Protein AF-A0A842UV93-F1 (afdb_monomer_lite)

pLDDT: mean 71.43, std 13.42, range [35.12, 93.12]

Radius of gyration: 29.47 Å; chains: 1; bounding box: 63×29×105 Å

Secondary structure (DSSP, 8-state):
----------SSHHHHHHHHHHHHHHHHHHHHHHHHHHHHHHHHHHHHHHHHHHH-HHHHHHHHHSBPGGG--BHHHHHHHHHTT----SHHHHHHHHHHHHTTT--EEEEEEEE-TT--EEEEEE---BS-SS-SEEEEEEEEPSS-SSEEEEEEEEEEEB-----

Structure (mmCIF, N/CA/C/O backbone):
data_AF-A0A842UV93-F1
#
_entry.id   AF-A0A842UV93-F1
#
loop_
_atom_site.group_PDB
_atom_site.id
_atom_site.type_symbol
_atom_site.label_atom_id
_atom_site.label_alt_id
_atom_site.label_comp_id
_atom_site.label_asym_id
_atom_site.label_entity_id
_atom_site.label_seq_id
_atom_site.pdbx_PDB_ins_code
_atom_site.Cartn_x
_atom_site.Cartn_y
_atom_site.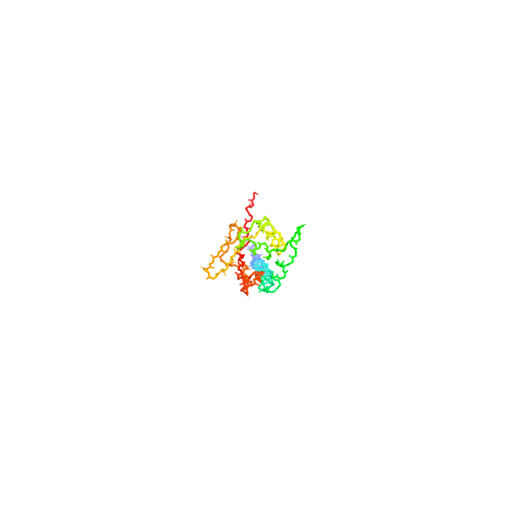Cartn_z
_atom_site.occupancy
_atom_site.B_iso_or_equiv
_atom_site.auth_seq_id
_atom_site.auth_comp_id
_atom_site.auth_asym_id
_atom_site.auth_atom_id
_atom_site.pdbx_PDB_model_num
ATOM 1 N N . MET A 1 1 ? 41.148 -0.112 -82.075 1.00 44.28 1 MET A N 1
ATOM 2 C CA . MET A 1 1 ? 41.207 -1.389 -81.332 1.00 44.28 1 MET A CA 1
ATOM 3 C C . MET A 1 1 ? 42.176 -1.230 -80.164 1.00 44.28 1 MET A C 1
ATOM 5 O O . MET A 1 1 ? 43.278 -1.757 -80.176 1.00 44.28 1 MET A O 1
ATOM 9 N N . SER A 1 2 ? 41.808 -0.408 -79.184 1.00 46.22 2 SER A N 1
ATOM 10 C CA . SER A 1 2 ? 42.610 -0.175 -77.985 1.00 46.22 2 SER A CA 1
ATOM 11 C C . SER A 1 2 ? 41.692 0.296 -76.859 1.00 46.22 2 SER A C 1
ATOM 13 O O . SER A 1 2 ? 40.757 1.053 -77.102 1.00 46.22 2 SER A O 1
ATOM 15 N N . LYS A 1 3 ? 42.001 -0.166 -75.642 1.00 43.94 3 LYS A N 1
ATOM 16 C CA . LYS A 1 3 ? 41.417 0.227 -74.347 1.00 43.94 3 LYS A CA 1
ATOM 17 C C . LYS A 1 3 ? 40.028 -0.337 -74.006 1.00 43.94 3 LYS A C 1
ATOM 19 O O . LYS A 1 3 ? 39.078 0.397 -73.790 1.00 43.94 3 LYS A O 1
ATOM 24 N N . LEU A 1 4 ? 39.970 -1.657 -73.821 1.00 49.41 4 LEU A N 1
ATOM 25 C CA . LEU A 1 4 ? 38.996 -2.324 -72.938 1.00 49.41 4 LEU A CA 1
ATOM 26 C C . LEU A 1 4 ? 39.737 -3.096 -71.833 1.00 49.41 4 LEU A C 1
ATOM 28 O O . LEU A 1 4 ? 39.530 -4.283 -71.621 1.00 49.41 4 LEU A O 1
ATOM 32 N N . LEU A 1 5 ? 40.673 -2.428 -71.161 1.00 53.19 5 LEU A N 1
ATOM 33 C CA . LEU A 1 5 ? 41.400 -2.977 -70.013 1.00 53.19 5 LEU A CA 1
ATOM 34 C C . LEU A 1 5 ? 41.606 -1.867 -68.988 1.00 53.19 5 LEU A C 1
ATOM 36 O O . LEU A 1 5 ? 42.726 -1.420 -68.774 1.00 53.19 5 LEU A O 1
ATOM 40 N N . GLN A 1 6 ? 40.517 -1.370 -68.408 1.00 53.34 6 GLN A N 1
ATOM 41 C CA . GLN A 1 6 ? 40.564 -0.606 -67.162 1.00 53.34 6 GLN A CA 1
ATOM 42 C C . GLN A 1 6 ? 39.143 -0.401 -66.639 1.00 53.34 6 GLN A C 1
ATOM 44 O O . GLN A 1 6 ? 38.603 0.686 -66.748 1.00 53.34 6 GLN A O 1
ATOM 49 N N . ASP A 1 7 ? 38.531 -1.457 -66.099 1.00 50.12 7 ASP A N 1
ATOM 50 C CA . ASP A 1 7 ? 37.718 -1.282 -64.892 1.00 50.12 7 ASP A CA 1
ATOM 51 C C . ASP A 1 7 ? 37.414 -2.628 -64.226 1.00 50.12 7 ASP A C 1
ATOM 53 O O . ASP A 1 7 ? 36.541 -3.383 -64.648 1.00 50.12 7 ASP A O 1
ATOM 57 N N . LYS A 1 8 ? 38.208 -2.987 -63.215 1.00 52.00 8 LYS A N 1
ATOM 58 C CA . LYS A 1 8 ? 37.864 -4.035 -62.241 1.00 52.00 8 LYS A CA 1
ATOM 59 C C . LYS A 1 8 ? 38.807 -3.933 -61.044 1.00 52.00 8 LYS A C 1
ATOM 61 O O . LYS A 1 8 ? 39.638 -4.797 -60.790 1.00 52.00 8 LYS A O 1
ATOM 66 N N . LYS A 1 9 ? 38.717 -2.815 -60.323 1.00 50.34 9 LYS A N 1
ATOM 67 C CA . LYS A 1 9 ? 39.376 -2.618 -59.019 1.00 50.34 9 LYS A CA 1
ATOM 68 C C . LYS A 1 9 ? 38.375 -2.229 -57.919 1.00 50.34 9 LYS A C 1
ATOM 70 O O . LYS A 1 9 ? 38.724 -1.498 -57.008 1.00 50.34 9 LYS A O 1
ATOM 75 N N . GLY A 1 10 ? 37.151 -2.756 -57.984 1.00 57.78 10 GLY A N 1
ATOM 76 C CA . GLY A 1 10 ? 36.101 -2.561 -56.967 1.00 57.78 10 GLY A CA 1
ATOM 77 C C . GLY A 1 10 ? 35.463 -3.876 -56.507 1.00 57.78 10 GLY A C 1
ATOM 78 O O . GLY A 1 10 ? 34.250 -3.975 -56.428 1.00 57.78 10 GLY A O 1
ATOM 79 N N . GLY A 1 11 ? 36.250 -4.949 -56.345 1.00 58.41 11 GLY A N 1
ATOM 80 C CA . GLY A 1 11 ? 35.693 -6.305 -56.184 1.00 58.41 11 GLY A CA 1
ATOM 81 C C . GLY A 1 11 ? 35.686 -6.887 -54.768 1.00 58.41 11 GLY A C 1
ATOM 82 O O . GLY A 1 11 ? 34.915 -7.796 -54.500 1.00 58.41 11 GLY A O 1
ATOM 83 N N . ILE A 1 12 ? 36.561 -6.420 -53.872 1.00 60.03 12 ILE A N 1
ATOM 84 C CA . ILE A 1 12 ? 36.777 -7.072 -52.561 1.00 60.03 12 ILE A CA 1
ATOM 85 C C . ILE A 1 12 ? 36.714 -6.057 -51.412 1.00 60.03 12 ILE A C 1
ATOM 87 O O . ILE A 1 12 ? 36.146 -6.356 -50.368 1.00 60.03 12 ILE A O 1
ATOM 91 N N . GLY A 1 13 ? 37.236 -4.840 -51.609 1.00 60.59 13 GLY A N 1
ATOM 92 C CA . GLY A 1 13 ? 37.192 -3.777 -50.598 1.00 60.59 13 GLY A CA 1
ATOM 93 C C . GLY A 1 13 ? 35.775 -3.286 -50.295 1.00 60.59 13 GLY A C 1
ATOM 94 O O . GLY A 1 13 ? 35.424 -3.142 -49.128 1.00 60.59 13 GLY A O 1
ATOM 95 N N . ASP A 1 14 ? 34.945 -3.113 -51.325 1.00 67.38 14 ASP A N 1
ATOM 96 C CA . ASP A 1 14 ? 33.552 -2.679 -51.154 1.00 67.38 14 ASP A CA 1
ATOM 97 C C . ASP A 1 14 ? 32.688 -3.780 -50.520 1.00 67.38 14 ASP A C 1
ATOM 99 O O . ASP A 1 14 ? 31.873 -3.499 -49.648 1.00 67.38 14 ASP A O 1
ATOM 103 N N . PHE A 1 15 ? 32.956 -5.048 -50.849 1.00 65.06 15 PHE A N 1
ATOM 104 C CA . PHE A 1 15 ? 32.277 -6.198 -50.245 1.00 65.06 15 PHE A CA 1
ATOM 105 C C . PHE A 1 15 ? 32.638 -6.382 -48.760 1.00 65.06 15 PHE A C 1
ATOM 107 O O . PHE A 1 15 ? 31.770 -6.649 -47.932 1.00 65.06 15 PHE A O 1
ATOM 114 N N . LEU A 1 16 ? 33.914 -6.197 -48.395 1.00 72.12 16 LEU A N 1
ATOM 115 C CA . LEU A 1 16 ? 34.355 -6.212 -46.994 1.00 72.12 16 LEU A CA 1
ATOM 116 C C . LEU A 1 16 ? 33.767 -5.042 -46.202 1.00 72.12 16 LEU A C 1
ATOM 118 O O . LEU A 1 16 ? 33.431 -5.210 -45.033 1.00 72.12 16 LEU A O 1
ATOM 122 N N . LYS A 1 17 ? 33.626 -3.872 -46.829 1.00 76.00 17 LYS A N 1
ATOM 123 C CA . LYS A 1 17 ? 33.037 -2.686 -46.205 1.00 76.00 17 LYS A CA 1
ATOM 124 C C . LYS A 1 17 ? 31.539 -2.864 -45.947 1.00 76.00 17 LYS A C 1
ATOM 126 O O . LYS A 1 17 ? 31.087 -2.517 -44.858 1.00 76.00 17 LYS A O 1
ATOM 131 N N . ASP A 1 18 ? 30.806 -3.469 -46.881 1.00 77.94 18 ASP A N 1
ATOM 132 C CA . ASP A 1 18 ? 29.396 -3.838 -46.686 1.00 77.94 18 ASP A CA 1
ATOM 133 C C . ASP A 1 18 ? 29.232 -4.886 -45.581 1.00 77.94 18 ASP A C 1
ATOM 135 O O . ASP A 1 18 ? 28.404 -4.719 -44.685 1.00 77.94 18 ASP A O 1
ATOM 139 N N . LEU A 1 19 ? 30.078 -5.924 -45.567 1.00 83.75 19 LEU A N 1
ATOM 140 C CA . LEU A 1 19 ? 30.054 -6.943 -44.515 1.00 83.75 19 LEU A CA 1
ATOM 141 C C . LEU A 1 19 ? 30.327 -6.329 -43.134 1.00 83.75 19 LEU A C 1
ATOM 143 O O . LEU A 1 19 ? 29.629 -6.633 -42.168 1.00 83.75 19 LEU A O 1
ATOM 147 N N . PHE A 1 20 ? 31.311 -5.431 -43.042 1.00 86.19 20 PHE A N 1
ATOM 148 C CA . PHE A 1 20 ? 31.642 -4.732 -41.801 1.00 86.19 20 PHE A CA 1
ATOM 149 C C . PHE A 1 20 ? 30.512 -3.797 -41.360 1.00 86.19 20 PHE A C 1
ATOM 151 O O . PHE A 1 20 ? 30.217 -3.709 -40.169 1.00 86.19 20 PHE A O 1
ATOM 158 N N . SER A 1 21 ? 29.838 -3.139 -42.309 1.00 85.06 21 SER A N 1
ATOM 159 C CA . SER A 1 21 ? 28.699 -2.270 -42.014 1.00 85.06 21 SER A CA 1
ATOM 160 C C . SER A 1 21 ? 27.503 -3.052 -41.470 1.00 85.06 21 SER A C 1
ATOM 162 O O . SER A 1 21 ? 26.870 -2.595 -40.521 1.00 85.06 21 SER A O 1
ATOM 164 N N . VAL A 1 22 ? 27.208 -4.231 -42.024 1.00 88.25 22 VAL A N 1
ATOM 165 C CA . VAL A 1 22 ? 26.151 -5.120 -41.511 1.00 88.25 22 VAL A CA 1
ATOM 166 C C . VAL A 1 22 ? 26.506 -5.635 -40.114 1.00 88.25 22 VAL A C 1
ATOM 168 O O . VAL A 1 22 ? 25.661 -5.633 -39.221 1.00 88.25 22 VAL A O 1
ATOM 171 N N . LEU A 1 23 ? 27.763 -6.020 -39.893 1.00 90.94 23 LEU A N 1
ATOM 172 C CA . LEU A 1 23 ? 28.234 -6.541 -38.606 1.00 90.94 23 LEU A CA 1
ATOM 173 C C . LEU A 1 23 ? 28.187 -5.468 -37.504 1.00 90.94 23 LEU A C 1
ATOM 175 O O . LEU A 1 23 ? 27.763 -5.749 -36.383 1.00 90.94 23 LEU A O 1
ATOM 179 N N . LEU A 1 24 ? 28.530 -4.220 -37.842 1.00 90.94 24 LEU A N 1
ATOM 180 C CA . LEU A 1 24 ? 28.375 -3.066 -36.955 1.00 90.94 24 LEU A CA 1
ATOM 181 C C . LEU A 1 24 ? 26.901 -2.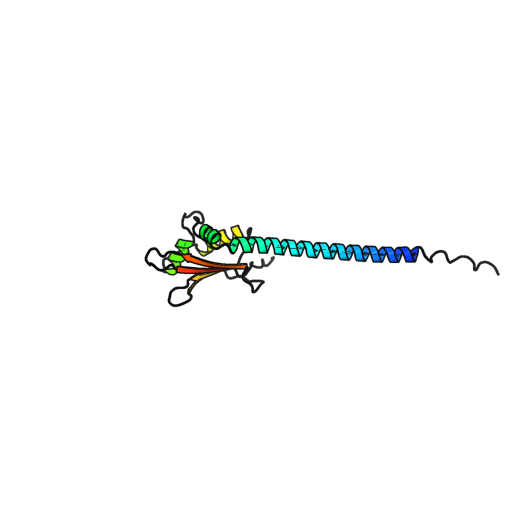830 -36.588 1.00 90.94 24 LEU A C 1
ATOM 183 O O . LEU A 1 24 ? 26.587 -2.566 -35.431 1.00 90.94 24 LEU A O 1
ATOM 187 N N . LEU A 1 25 ? 25.990 -2.955 -37.556 1.00 90.81 25 LEU A N 1
ATOM 188 C CA . LEU A 1 25 ? 24.556 -2.743 -37.348 1.00 90.81 25 LEU A CA 1
ATOM 189 C C . LEU A 1 25 ? 23.958 -3.821 -36.431 1.00 90.81 25 LEU A C 1
ATOM 191 O O . LEU A 1 25 ? 23.198 -3.498 -35.518 1.00 90.81 25 LEU A O 1
ATOM 195 N N . ILE A 1 26 ? 24.375 -5.080 -36.600 1.00 92.81 26 ILE A N 1
ATOM 196 C CA . ILE A 1 26 ? 24.017 -6.181 -35.694 1.00 92.81 26 ILE A CA 1
ATOM 197 C C . ILE A 1 26 ? 24.539 -5.904 -34.279 1.00 92.81 26 ILE A C 1
ATOM 199 O O . ILE A 1 26 ? 23.785 -6.048 -33.321 1.00 92.81 26 ILE A O 1
ATOM 203 N N . LEU A 1 27 ? 25.792 -5.458 -34.128 1.00 92.62 27 LEU A N 1
ATOM 204 C CA . LEU A 1 27 ? 26.353 -5.099 -32.819 1.00 92.62 27 LEU A CA 1
ATOM 205 C C . LEU A 1 27 ? 25.570 -3.973 -32.139 1.00 92.62 27 LEU A C 1
ATOM 207 O O . LEU A 1 27 ? 25.279 -4.066 -30.950 1.00 92.62 27 LEU A O 1
ATOM 211 N N . ILE A 1 28 ? 25.193 -2.940 -32.893 1.00 93.12 28 ILE A N 1
ATOM 212 C CA . ILE A 1 28 ? 24.371 -1.836 -32.388 1.00 93.12 28 ILE A CA 1
ATOM 213 C C . ILE A 1 28 ? 22.995 -2.355 -31.952 1.00 93.12 28 ILE A C 1
ATOM 215 O O . ILE A 1 28 ? 22.541 -2.003 -30.867 1.00 93.12 28 ILE A O 1
ATOM 219 N N . MET A 1 29 ? 22.350 -3.223 -32.740 1.00 91.69 29 MET A N 1
ATOM 220 C CA . MET A 1 29 ? 21.073 -3.840 -32.361 1.00 91.69 29 MET A CA 1
ATOM 221 C C . MET A 1 29 ? 21.184 -4.683 -31.090 1.00 91.69 29 MET A C 1
ATOM 223 O O . MET A 1 29 ? 20.339 -4.553 -30.209 1.00 91.69 29 MET A O 1
ATOM 227 N N . VAL A 1 30 ? 22.214 -5.523 -30.974 1.00 91.88 30 VAL A N 1
ATOM 228 C CA . VAL A 1 30 ? 22.439 -6.352 -29.780 1.00 91.88 30 VAL A CA 1
ATOM 229 C C . VAL A 1 30 ? 22.707 -5.471 -28.563 1.00 91.88 30 VAL A C 1
ATOM 231 O O . VAL A 1 30 ? 22.132 -5.707 -27.508 1.00 91.88 30 VAL A O 1
ATOM 234 N N . MET A 1 31 ? 23.516 -4.419 -28.708 1.00 91.62 31 MET A N 1
ATOM 235 C CA . MET A 1 31 ? 23.769 -3.457 -27.636 1.00 91.62 31 MET A CA 1
ATOM 236 C C . MET A 1 31 ? 22.477 -2.763 -27.187 1.00 91.62 31 MET A C 1
ATOM 238 O O . MET A 1 31 ? 22.210 -2.703 -25.991 1.00 91.62 31 MET A O 1
ATOM 242 N N . TRP A 1 32 ? 21.648 -2.289 -28.123 1.00 90.19 32 TRP A N 1
ATOM 243 C CA . TRP A 1 32 ? 20.346 -1.695 -27.806 1.00 90.19 32 TRP A CA 1
ATOM 244 C C . TRP A 1 32 ? 19.413 -2.682 -27.112 1.00 90.19 32 TRP A C 1
ATOM 246 O O . TRP A 1 32 ? 18.786 -2.328 -26.118 1.00 90.19 32 TRP A O 1
ATOM 256 N N . PHE A 1 33 ? 19.350 -3.921 -27.599 1.00 87.19 33 PHE A N 1
ATOM 257 C CA . PHE A 1 33 ? 18.527 -4.959 -26.992 1.00 87.19 33 PHE A CA 1
ATOM 258 C C . PHE A 1 33 ? 18.986 -5.272 -25.563 1.00 87.19 33 PHE A C 1
ATOM 260 O O . PHE A 1 33 ? 18.157 -5.339 -24.661 1.00 87.19 33 PHE A O 1
ATOM 267 N N . SER A 1 34 ? 20.298 -5.362 -25.328 1.00 82.62 34 SER A N 1
ATOM 268 C CA . SER A 1 34 ? 20.870 -5.541 -23.990 1.00 82.62 34 SER A CA 1
ATOM 269 C C . SER A 1 34 ? 20.580 -4.360 -23.064 1.00 82.62 34 SER A C 1
ATOM 271 O O . SER A 1 34 ? 20.252 -4.581 -21.905 1.00 82.62 34 SER A O 1
ATOM 273 N N . ILE A 1 35 ? 20.654 -3.115 -23.550 1.00 79.31 35 ILE A N 1
ATOM 274 C CA . ILE A 1 35 ? 20.309 -1.925 -22.751 1.00 79.31 35 ILE A CA 1
ATOM 275 C C . ILE A 1 35 ? 18.830 -1.960 -22.358 1.00 79.31 35 ILE A C 1
ATOM 277 O O . ILE A 1 35 ? 18.511 -1.786 -21.186 1.00 79.31 35 ILE A O 1
ATOM 281 N N . VAL A 1 36 ? 17.927 -2.225 -23.306 1.00 75.75 36 VAL A N 1
ATOM 282 C CA . VAL A 1 36 ? 16.483 -2.327 -23.027 1.00 75.75 36 VAL A CA 1
ATOM 283 C C . VAL A 1 36 ? 16.196 -3.454 -22.034 1.00 75.75 36 VAL A C 1
ATOM 285 O O . VAL A 1 36 ? 15.393 -3.278 -21.121 1.00 75.75 36 VAL A O 1
ATOM 288 N N . TYR A 1 37 ? 16.872 -4.593 -22.182 1.00 74.62 37 TYR A N 1
ATOM 289 C CA . TYR A 1 37 ? 16.728 -5.728 -21.278 1.00 74.62 37 TYR A CA 1
ATOM 290 C C . TYR A 1 37 ? 17.220 -5.401 -19.857 1.00 74.62 37 TYR A C 1
ATOM 292 O O . TYR A 1 37 ? 16.491 -5.630 -18.897 1.00 74.62 37 TYR A O 1
ATOM 300 N N . LEU A 1 38 ? 18.398 -4.780 -19.721 1.00 70.19 38 LEU A N 1
ATOM 301 C CA . LEU A 1 38 ? 18.955 -4.363 -18.428 1.00 70.19 38 LEU A CA 1
ATOM 302 C C . LEU A 1 38 ? 18.094 -3.305 -17.727 1.00 70.19 38 LEU A C 1
ATOM 304 O O . LEU A 1 38 ? 17.876 -3.395 -16.523 1.00 70.19 38 LEU A O 1
ATOM 308 N N . VAL A 1 39 ? 17.577 -2.322 -18.472 1.00 65.88 39 VAL A N 1
ATOM 309 C CA . VAL A 1 39 ? 16.661 -1.307 -17.924 1.00 65.88 39 VAL A CA 1
ATOM 310 C C . VAL A 1 39 ? 15.376 -1.966 -17.424 1.00 65.88 39 VAL A C 1
ATOM 312 O O . VAL A 1 39 ? 14.892 -1.634 -16.343 1.00 65.88 39 VAL A O 1
ATOM 315 N N . ARG A 1 40 ? 14.841 -2.940 -18.169 1.00 56.53 40 ARG A N 1
ATOM 316 C CA . ARG A 1 40 ? 13.653 -3.689 -17.750 1.00 56.53 40 ARG A CA 1
ATOM 317 C C . ARG A 1 40 ? 13.909 -4.493 -16.474 1.00 56.53 40 ARG A C 1
ATOM 319 O O . ARG A 1 40 ? 13.088 -4.424 -15.568 1.00 56.53 40 ARG A O 1
ATOM 326 N N . GLU A 1 41 ? 15.031 -5.207 -16.377 1.00 59.03 41 GLU A N 1
ATOM 327 C CA . GLU A 1 41 ? 15.386 -5.953 -15.159 1.00 59.03 41 GLU A CA 1
ATOM 328 C C . GLU A 1 41 ? 15.612 -5.036 -13.950 1.00 59.03 41 GLU A C 1
ATOM 330 O O . GLU A 1 41 ? 15.174 -5.375 -12.856 1.00 59.03 41 GLU A O 1
ATOM 335 N N . GLN A 1 42 ? 16.218 -3.854 -14.121 1.00 53.69 42 GLN A N 1
ATOM 336 C CA . GLN A 1 42 ? 16.368 -2.892 -13.020 1.00 53.69 42 GLN A CA 1
ATOM 337 C C . GLN A 1 42 ? 15.024 -2.414 -12.465 1.00 53.69 42 GLN A C 1
ATOM 339 O O . GLN A 1 42 ? 14.862 -2.350 -11.248 1.00 53.69 42 GLN A O 1
ATOM 344 N N . HIS A 1 43 ? 14.059 -2.106 -13.336 1.00 53.91 43 HIS A N 1
ATOM 345 C CA . HIS A 1 43 ? 12.720 -1.721 -12.892 1.00 53.91 43 HIS A CA 1
ATOM 346 C C . HIS A 1 43 ? 12.002 -2.866 -12.173 1.00 53.91 43 HIS A C 1
ATOM 348 O O . HIS A 1 43 ? 11.366 -2.626 -11.151 1.00 53.91 43 HIS A O 1
ATOM 354 N N . VAL A 1 44 ? 12.143 -4.103 -12.659 1.00 57.47 44 VAL A N 1
ATOM 355 C CA . VAL A 1 44 ? 11.567 -5.284 -11.999 1.00 57.47 44 VAL A CA 1
ATOM 356 C C . VAL A 1 44 ? 12.198 -5.504 -10.621 1.00 57.47 44 VAL A C 1
ATOM 358 O O . VAL A 1 44 ? 11.469 -5.673 -9.651 1.00 57.47 44 VAL A O 1
ATOM 361 N N . MET A 1 45 ? 13.526 -5.408 -10.493 1.00 54.53 45 MET A N 1
ATOM 362 C CA . MET A 1 45 ? 14.208 -5.588 -9.205 1.00 54.53 45 MET A CA 1
ATOM 363 C C . MET A 1 45 ? 13.871 -4.492 -8.184 1.00 54.53 45 MET A C 1
ATOM 365 O O . MET A 1 45 ? 13.697 -4.795 -7.006 1.00 54.53 45 MET A O 1
ATOM 369 N N . GLU A 1 46 ? 13.733 -3.227 -8.604 1.00 56.03 46 GLU A N 1
ATOM 370 C CA . GLU A 1 46 ? 13.332 -2.145 -7.688 1.00 56.03 46 GLU A CA 1
ATOM 371 C C . GLU A 1 46 ? 11.881 -2.315 -7.196 1.00 56.03 46 GLU A C 1
ATOM 373 O O . GLU A 1 46 ? 11.540 -1.871 -6.097 1.00 56.03 46 GLU A O 1
ATOM 378 N N . ILE A 1 47 ? 11.023 -2.964 -7.991 1.00 55.75 47 ILE A N 1
ATOM 379 C CA . ILE A 1 47 ? 9.652 -3.308 -7.601 1.00 55.75 47 ILE A CA 1
ATOM 380 C C . ILE A 1 47 ? 9.653 -4.528 -6.671 1.00 55.75 47 ILE A C 1
ATOM 382 O O . ILE A 1 47 ? 9.031 -4.458 -5.615 1.00 55.75 47 ILE A O 1
ATOM 386 N N . GLU A 1 48 ? 10.402 -5.591 -6.984 1.00 58.28 48 GLU A N 1
ATOM 387 C CA . GLU A 1 48 ? 10.504 -6.795 -6.141 1.00 58.28 48 GLU A CA 1
ATOM 388 C C . GLU A 1 48 ? 11.093 -6.498 -4.752 1.00 58.28 48 GLU A C 1
ATOM 390 O O . GLU A 1 48 ? 10.609 -7.025 -3.749 1.00 58.28 48 GLU A O 1
ATOM 395 N N . GLU A 1 49 ? 12.105 -5.628 -4.652 1.00 57.47 49 GLU A N 1
ATOM 396 C CA . GLU A 1 49 ? 12.689 -5.237 -3.361 1.00 57.47 49 GLU A CA 1
ATOM 397 C C . GLU A 1 49 ? 11.680 -4.455 -2.500 1.00 57.47 49 GLU A C 1
ATOM 399 O O . GLU A 1 49 ? 11.543 -4.708 -1.299 1.00 57.47 49 GLU A O 1
ATOM 404 N N . LYS A 1 50 ? 10.909 -3.549 -3.117 1.00 57.38 50 LYS A N 1
ATOM 405 C CA . LYS A 1 50 ? 9.845 -2.797 -2.431 1.00 57.38 50 LYS A CA 1
ATOM 406 C C . LYS A 1 50 ? 8.667 -3.691 -2.056 1.00 57.38 50 LYS A C 1
ATOM 408 O O . LYS A 1 50 ? 8.122 -3.544 -0.964 1.00 57.38 50 LYS A O 1
ATOM 413 N N . GLU A 1 51 ? 8.306 -4.644 -2.909 1.00 55.62 51 GLU A N 1
ATOM 414 C CA . GLU A 1 51 ? 7.292 -5.655 -2.614 1.00 55.62 51 GLU A CA 1
ATOM 415 C C . GLU A 1 51 ? 7.732 -6.532 -1.433 1.00 55.62 51 GLU A C 1
ATOM 417 O O . GLU A 1 51 ? 6.934 -6.811 -0.540 1.00 55.62 51 GLU A O 1
ATOM 422 N N . MET A 1 52 ? 9.012 -6.914 -1.364 1.00 57.53 52 MET A N 1
ATOM 423 C CA . MET A 1 52 ? 9.552 -7.711 -0.261 1.00 57.53 52 MET A CA 1
ATOM 424 C C . MET A 1 52 ? 9.543 -6.940 1.070 1.00 57.53 52 MET A C 1
ATOM 426 O O . MET A 1 52 ? 9.175 -7.516 2.094 1.00 57.53 52 MET A O 1
ATOM 430 N N . MET A 1 53 ? 9.856 -5.637 1.062 1.00 56.12 53 MET A N 1
ATOM 431 C CA . MET A 1 53 ? 9.729 -4.778 2.250 1.00 56.12 53 MET A CA 1
ATOM 432 C C . MET A 1 53 ? 8.274 -4.599 2.709 1.00 56.12 53 MET A C 1
ATOM 434 O O . MET A 1 53 ? 8.017 -4.494 3.905 1.00 56.12 53 MET A O 1
ATOM 438 N N . LEU A 1 54 ? 7.316 -4.573 1.779 1.00 56.59 54 LEU A N 1
ATOM 439 C CA . LEU A 1 54 ? 5.894 -4.397 2.089 1.00 56.59 54 LEU A CA 1
ATOM 440 C C . LEU A 1 54 ? 5.179 -5.717 2.434 1.00 56.59 54 LEU A C 1
ATOM 442 O O . LEU A 1 54 ? 4.180 -5.701 3.154 1.00 56.59 54 LEU A O 1
ATOM 446 N N . LYS A 1 55 ? 5.704 -6.866 1.984 1.00 56.75 55 LYS A N 1
ATOM 447 C CA . LYS A 1 55 ? 5.284 -8.204 2.439 1.00 56.75 55 LYS A CA 1
ATOM 448 C C . LYS A 1 55 ? 5.633 -8.456 3.903 1.00 56.75 55 LYS A C 1
ATOM 450 O O . LYS A 1 55 ? 4.974 -9.283 4.542 1.00 56.75 55 LYS A O 1
ATOM 455 N N . ASP A 1 56 ? 6.622 -7.746 4.448 1.00 65.62 56 ASP A N 1
ATOM 456 C CA . ASP A 1 56 ? 6.890 -7.774 5.879 1.00 65.62 56 ASP A CA 1
ATOM 457 C C . ASP A 1 56 ? 5.768 -7.061 6.647 1.00 65.62 56 ASP A C 1
ATOM 459 O O . ASP A 1 56 ? 5.726 -5.843 6.851 1.00 65.62 56 ASP A O 1
ATOM 463 N N . THR A 1 57 ? 4.812 -7.886 7.059 1.00 58.59 57 THR A N 1
ATOM 464 C CA . THR A 1 57 ? 3.569 -7.489 7.713 1.00 58.59 57 THR A CA 1
ATOM 465 C C . THR A 1 57 ? 3.830 -6.721 9.013 1.00 58.59 57 THR A C 1
ATOM 467 O O . THR A 1 57 ? 3.033 -5.853 9.369 1.00 58.59 57 THR A O 1
ATOM 470 N N . GLU A 1 58 ? 4.942 -6.985 9.712 1.00 64.25 58 GLU A N 1
ATOM 471 C CA . GLU A 1 58 ? 5.295 -6.276 10.949 1.00 64.25 58 GLU A CA 1
ATOM 472 C C . GLU A 1 58 ? 5.760 -4.843 10.678 1.00 64.25 58 GLU A C 1
ATOM 474 O O . GLU A 1 58 ? 5.335 -3.909 11.364 1.00 64.25 58 GLU A O 1
ATOM 479 N N . THR A 1 59 ? 6.573 -4.649 9.641 1.00 68.75 59 THR A N 1
ATOM 480 C CA . THR A 1 59 ? 7.061 -3.327 9.236 1.00 68.75 59 THR A CA 1
ATOM 481 C C . THR A 1 59 ? 5.906 -2.435 8.781 1.00 68.75 59 THR A C 1
ATOM 483 O O . THR A 1 59 ? 5.775 -1.300 9.248 1.00 68.75 59 THR A O 1
ATOM 486 N N . PHE A 1 60 ? 4.995 -2.958 7.958 1.00 68.94 60 PHE A N 1
ATOM 487 C CA . PHE A 1 60 ? 3.819 -2.200 7.525 1.00 68.94 60 PHE A CA 1
ATOM 488 C C . PHE A 1 60 ? 2.855 -1.891 8.683 1.00 68.94 60 PHE A C 1
ATOM 490 O O . PHE A 1 60 ? 2.314 -0.789 8.783 1.00 68.94 60 PHE A O 1
ATOM 497 N N . LEU A 1 61 ? 2.696 -2.817 9.629 1.00 67.81 61 LEU A N 1
ATOM 498 C CA . LEU A 1 61 ? 1.903 -2.599 10.838 1.00 67.81 61 LEU A CA 1
ATOM 499 C C . LEU A 1 61 ? 2.502 -1.513 11.742 1.00 67.81 61 LEU A C 1
ATOM 501 O O . LEU A 1 61 ? 1.759 -0.702 12.298 1.00 67.81 61 LEU A O 1
ATOM 505 N N . ASN A 1 62 ? 3.829 -1.450 11.849 1.00 72.62 62 ASN A N 1
ATOM 506 C CA . ASN A 1 62 ? 4.518 -0.368 12.550 1.00 72.62 62 ASN A CA 1
ATOM 507 C C . ASN A 1 62 ? 4.323 0.981 11.852 1.00 72.62 62 ASN A C 1
ATOM 509 O O . ASN A 1 62 ? 4.171 1.991 12.535 1.00 72.62 62 ASN A O 1
ATOM 513 N N . ILE A 1 63 ? 4.248 1.009 10.521 1.00 74.62 63 ILE A N 1
ATOM 514 C CA . ILE A 1 63 ? 3.939 2.229 9.763 1.00 74.62 63 ILE A CA 1
ATOM 515 C C . ILE A 1 63 ? 2.501 2.693 10.043 1.00 74.62 63 ILE A C 1
ATOM 517 O O . ILE A 1 63 ? 2.286 3.861 10.346 1.00 74.62 63 ILE A O 1
ATOM 521 N N . LEU A 1 64 ? 1.516 1.788 10.039 1.00 74.75 64 LEU A N 1
ATOM 522 C CA . LEU A 1 64 ? 0.115 2.140 10.325 1.00 74.75 64 LEU A CA 1
ATOM 523 C C . LEU A 1 64 ? -0.134 2.550 11.784 1.00 74.75 64 LEU A C 1
ATOM 525 O O . LEU A 1 64 ? -1.066 3.307 12.068 1.00 74.75 64 LEU A O 1
ATOM 529 N N . ARG A 1 65 ? 0.664 2.016 12.717 1.00 72.31 65 ARG A N 1
ATOM 530 C CA . ARG A 1 65 ? 0.648 2.398 14.138 1.00 72.31 65 ARG A CA 1
ATOM 531 C C . ARG A 1 65 ? 1.495 3.628 14.434 1.00 72.31 65 ARG A C 1
ATOM 533 O O . ARG A 1 65 ? 1.319 4.232 15.492 1.00 72.31 65 ARG A O 1
ATOM 540 N N . SER A 1 66 ? 2.398 3.997 13.530 1.00 68.88 66 SER A N 1
ATOM 541 C CA . SER A 1 66 ? 3.142 5.239 13.656 1.00 68.88 66 SER A CA 1
ATOM 542 C C . SER A 1 66 ? 2.165 6.411 13.556 1.00 68.88 66 SER A C 1
ATOM 544 O O . SER A 1 66 ? 1.194 6.345 12.798 1.00 68.88 66 SER A O 1
ATOM 546 N N . PRO A 1 67 ? 2.368 7.471 14.352 1.00 61.94 67 PRO A N 1
ATOM 547 C CA . PRO A 1 67 ? 1.520 8.650 14.286 1.00 61.94 67 PRO A CA 1
ATOM 548 C C . PRO A 1 67 ? 1.578 9.222 12.867 1.00 61.94 67 PRO A C 1
ATOM 550 O O . PRO A 1 67 ? 2.645 9.617 12.394 1.00 61.94 67 PRO A O 1
ATOM 553 N N . ALA A 1 68 ? 0.435 9.228 12.185 1.00 56.47 68 ALA A N 1
ATOM 554 C CA . ALA A 1 68 ? 0.314 9.764 10.843 1.00 56.47 68 ALA A CA 1
ATOM 555 C C . ALA A 1 68 ? -0.063 11.246 10.937 1.00 56.47 68 ALA A C 1
ATOM 557 O O . ALA A 1 68 ? -0.990 11.631 11.657 1.00 56.47 68 ALA A O 1
ATOM 558 N N . GLY A 1 69 ? 0.708 12.083 10.247 1.00 54.38 69 GLY A N 1
ATOM 559 C CA . GLY A 1 69 ? 0.368 13.483 10.042 1.00 54.38 69 GLY A CA 1
ATOM 560 C C . GLY A 1 69 ? 0.312 14.362 11.299 1.00 54.38 69 GLY A C 1
ATOM 561 O O . GLY A 1 69 ? 0.721 14.021 12.410 1.00 54.38 69 GLY A O 1
ATOM 562 N N . SER A 1 70 ? -0.199 15.574 11.094 1.00 50.50 70 SER A N 1
ATOM 563 C CA . SER A 1 70 ? -0.190 16.695 12.045 1.00 50.50 70 SER A CA 1
ATOM 564 C C . SER A 1 70 ? -1.168 16.553 13.221 1.00 50.50 70 SER A C 1
ATOM 566 O O . SER A 1 70 ? -1.209 17.426 14.088 1.00 50.50 70 SER A O 1
ATOM 568 N N . ARG A 1 71 ? -1.964 15.474 13.265 1.00 56.44 71 ARG A N 1
ATOM 569 C CA . ARG A 1 71 ? -3.042 15.269 14.253 1.00 56.44 71 ARG A CA 1
ATOM 570 C C . ARG A 1 71 ? -2.717 14.251 15.346 1.00 56.44 71 ARG A C 1
ATOM 572 O O . ARG A 1 71 ? -3.508 14.116 16.275 1.00 56.44 71 ARG A O 1
ATOM 579 N N . GLY A 1 72 ? -1.587 13.544 15.254 1.00 60.34 72 GLY A N 1
ATOM 580 C CA . GLY A 1 72 ? -1.133 12.597 16.283 1.00 60.34 72 GLY A CA 1
ATOM 581 C C . GLY A 1 72 ? -2.020 11.355 16.471 1.00 60.34 72 GLY A C 1
ATOM 582 O O . GLY A 1 72 ? -1.814 10.610 17.425 1.00 60.34 72 GLY A O 1
ATOM 583 N N . LEU A 1 73 ? -2.992 11.128 15.582 1.00 67.31 73 LEU A N 1
ATOM 584 C CA . LEU A 1 73 ? -3.792 9.905 15.514 1.00 67.31 73 LEU A CA 1
ATOM 585 C C . LEU A 1 73 ? -3.092 8.919 14.578 1.00 67.31 73 LEU A C 1
ATOM 587 O O . LEU A 1 73 ? -2.612 9.298 13.512 1.00 67.31 73 LEU A O 1
ATOM 591 N N . ASN A 1 74 ? -3.011 7.655 14.980 1.00 80.12 74 ASN A N 1
ATOM 592 C CA . ASN A 1 74 ? -2.464 6.608 14.122 1.00 80.12 74 ASN A CA 1
ATOM 593 C C . ASN A 1 74 ? -3.556 6.083 13.163 1.00 80.12 74 ASN A C 1
ATOM 595 O O . ASN A 1 74 ? -4.758 6.172 13.439 1.00 80.12 74 ASN A O 1
ATOM 599 N N . ILE A 1 75 ? -3.147 5.539 12.014 1.00 83.12 75 ILE A N 1
ATOM 600 C CA . ILE A 1 75 ? -4.093 5.039 11.003 1.00 83.12 75 ILE A CA 1
ATOM 601 C C . ILE A 1 75 ? -4.849 3.813 11.525 1.00 83.12 75 ILE A C 1
ATOM 603 O O . ILE A 1 75 ? -6.032 3.646 11.230 1.00 83.12 75 ILE A O 1
ATOM 607 N N . ALA A 1 76 ? -4.200 2.978 12.338 1.00 81.94 76 ALA A N 1
ATOM 608 C CA . ALA A 1 76 ? -4.828 1.818 12.967 1.00 81.94 76 ALA A CA 1
ATOM 609 C C . ALA A 1 76 ? -6.091 2.189 13.776 1.00 81.94 76 ALA A C 1
ATOM 611 O O . ALA A 1 76 ? -7.141 1.571 13.596 1.00 81.94 76 ALA A O 1
ATOM 612 N N . ASP A 1 77 ? -6.029 3.237 14.595 1.00 83.00 77 ASP A N 1
ATOM 613 C CA . ASP A 1 77 ? -7.135 3.729 15.418 1.00 83.00 77 ASP A CA 1
ATOM 614 C C . ASP A 1 77 ? -8.226 4.357 14.546 1.00 83.00 77 ASP A C 1
ATOM 616 O O . ASP A 1 77 ? -9.413 4.181 14.816 1.00 83.00 77 ASP A O 1
ATOM 620 N N . MET A 1 78 ? -7.852 5.036 13.457 1.00 85.75 78 MET A N 1
ATOM 621 C CA . MET A 1 78 ? -8.809 5.563 12.477 1.00 85.75 78 MET A CA 1
ATOM 622 C C . MET A 1 78 ? -9.575 4.439 11.761 1.00 85.75 78 MET A C 1
ATOM 624 O O . MET A 1 78 ? -10.775 4.569 11.515 1.00 85.75 78 MET A O 1
ATOM 628 N N . ILE A 1 79 ? -8.910 3.321 11.453 1.00 86.38 79 ILE A N 1
ATOM 629 C CA . ILE A 1 79 ? -9.533 2.125 10.867 1.00 86.38 79 ILE A CA 1
ATOM 630 C C . ILE A 1 79 ? -10.503 1.483 11.866 1.00 86.38 79 ILE A C 1
ATOM 632 O O . ILE A 1 79 ? -11.636 1.174 11.493 1.00 86.38 79 ILE A O 1
ATOM 636 N N . VAL A 1 80 ? -10.094 1.325 13.130 1.00 85.19 80 VAL A N 1
ATOM 637 C CA . VAL A 1 80 ? -10.956 0.786 14.198 1.00 85.19 80 VAL A CA 1
ATOM 638 C C . VAL A 1 80 ? -12.173 1.684 14.417 1.00 85.19 80 VAL A C 1
ATOM 640 O O . VAL A 1 80 ? -13.302 1.203 14.419 1.00 85.19 80 VAL A O 1
ATOM 643 N N . ALA A 1 81 ? -11.978 2.998 14.508 1.00 85.50 81 ALA A N 1
ATOM 644 C CA . ALA A 1 81 ? -13.073 3.943 14.677 1.00 85.50 81 ALA A CA 1
ATOM 645 C C . ALA A 1 81 ? -14.052 3.917 13.486 1.00 85.50 81 ALA A C 1
ATOM 647 O O . ALA A 1 81 ? -15.261 3.945 13.703 1.00 85.50 81 ALA A O 1
ATOM 648 N N . LYS A 1 82 ? -13.564 3.774 12.243 1.00 86.56 82 LYS A N 1
ATOM 649 C CA . LYS A 1 82 ? -14.428 3.624 11.057 1.00 86.56 82 LYS A CA 1
ATOM 650 C C . LYS A 1 82 ? -15.165 2.279 11.039 1.00 86.56 82 LYS A C 1
ATOM 652 O O . LYS A 1 82 ? -16.304 2.215 10.582 1.00 86.56 82 LYS A O 1
ATOM 657 N N . HIS A 1 83 ? -14.544 1.212 11.547 1.00 84.50 83 HIS A N 1
ATOM 658 C CA . HIS A 1 83 ? -15.194 -0.088 11.726 1.00 84.50 83 HIS A CA 1
ATOM 659 C C . HIS A 1 83 ? -16.358 -0.013 12.724 1.00 84.50 83 HIS A C 1
ATOM 661 O O . HIS A 1 83 ? -17.446 -0.499 12.413 1.00 84.50 83 HIS A O 1
ATOM 667 N N . GLU A 1 84 ? -16.143 0.665 13.853 1.00 84.88 84 GLU A N 1
ATOM 668 C CA . GLU A 1 84 ? -17.134 0.935 14.907 1.00 84.88 84 GLU A CA 1
ATOM 669 C C . GLU A 1 84 ? -18.128 2.062 14.557 1.00 84.88 84 GLU A C 1
ATOM 671 O O . GLU A 1 84 ? -18.863 2.530 15.423 1.00 84.88 84 GLU A O 1
ATOM 676 N N . GLU A 1 85 ? -18.143 2.528 13.303 1.00 83.31 85 GLU A N 1
ATOM 677 C CA . GLU A 1 85 ? -19.061 3.564 12.797 1.00 83.31 85 GLU A CA 1
ATOM 678 C C . GLU A 1 85 ? -18.950 4.915 13.523 1.00 83.31 85 GLU A C 1
ATOM 680 O O . GLU A 1 85 ? -19.848 5.758 13.470 1.00 83.31 85 GLU A O 1
ATOM 685 N N . ARG A 1 86 ? -17.806 5.164 14.167 1.00 84.94 86 ARG A N 1
ATOM 686 C CA . ARG A 1 86 ? -17.478 6.464 14.749 1.00 84.94 86 ARG A CA 1
ATOM 687 C C . ARG A 1 86 ? -17.077 7.442 13.638 1.00 84.94 86 ARG A C 1
ATOM 689 O O . ARG A 1 86 ? -16.456 7.040 12.650 1.00 84.94 86 ARG A O 1
ATOM 696 N N . PRO A 1 87 ? -17.379 8.743 13.788 1.00 80.00 87 PRO A N 1
ATOM 697 C CA . PRO A 1 87 ? -16.983 9.743 12.807 1.00 80.00 87 PRO A CA 1
ATOM 698 C C . PRO A 1 87 ? -15.455 9.859 12.756 1.00 80.00 87 PRO A C 1
ATOM 700 O O . PRO A 1 87 ? -14.814 10.281 13.717 1.00 80.00 87 PRO A O 1
ATOM 703 N N . VAL A 1 88 ? -14.878 9.493 11.613 1.00 82.94 88 VAL A N 1
ATOM 704 C CA . VAL A 1 88 ? -13.446 9.611 11.322 1.00 82.94 88 VAL A CA 1
ATOM 705 C C . VAL A 1 88 ? -13.281 10.451 10.067 1.00 82.94 88 VAL A C 1
ATOM 707 O O . VAL A 1 88 ? -13.805 10.112 9.007 1.00 82.94 88 VAL A O 1
ATOM 710 N N . HIS A 1 89 ? -12.517 11.534 10.175 1.00 82.00 89 HIS A N 1
ATOM 711 C CA . HIS A 1 89 ? -12.199 12.405 9.048 1.00 82.00 89 HIS A CA 1
ATOM 712 C C . HIS A 1 89 ? -10.724 12.283 8.677 1.00 82.00 89 HIS A C 1
ATOM 714 O O . HIS A 1 89 ? -9.855 12.354 9.544 1.00 82.00 89 HIS A O 1
ATOM 720 N N . GLY A 1 90 ? -10.446 12.169 7.379 1.00 82.75 90 GLY A N 1
ATOM 721 C CA . GLY A 1 90 ? -9.081 12.191 6.850 1.00 82.75 90 GLY A CA 1
ATOM 722 C C . GLY A 1 90 ? -8.375 10.838 6.776 1.00 82.75 90 GLY A C 1
ATOM 723 O O . GLY A 1 90 ? -7.201 10.833 6.447 1.00 82.75 90 GLY A O 1
ATOM 724 N N . LEU A 1 91 ? -9.053 9.706 7.024 1.00 85.06 91 LEU A N 1
ATOM 725 C CA . LEU A 1 91 ? -8.434 8.375 6.876 1.00 85.06 91 LEU A CA 1
ATOM 726 C C . LEU A 1 91 ? -7.867 8.169 5.464 1.00 85.06 91 LEU A C 1
ATOM 728 O O . LEU A 1 91 ? -6.765 7.662 5.316 1.00 85.06 91 LEU A O 1
ATOM 732 N N . GLU A 1 92 ? -8.614 8.585 4.440 1.00 86.75 92 GLU A N 1
ATOM 733 C CA . GLU A 1 92 ? -8.161 8.517 3.047 1.00 86.75 92 GLU A CA 1
ATOM 734 C C . GLU A 1 92 ? -6.928 9.389 2.810 1.00 86.75 92 GLU A C 1
ATOM 736 O O . GLU A 1 92 ? -5.949 8.912 2.255 1.00 86.75 92 GLU A O 1
ATOM 741 N N . HIS A 1 93 ? -6.929 10.620 3.325 1.00 85.94 93 HIS A N 1
ATOM 742 C CA . HIS A 1 93 ? -5.804 11.543 3.186 1.00 85.94 93 HIS A CA 1
ATOM 743 C C . HIS A 1 93 ? -4.528 11.051 3.886 1.00 85.94 93 HIS A C 1
ATOM 745 O O . HIS A 1 93 ? -3.444 11.126 3.315 1.00 85.94 93 HIS A O 1
ATOM 751 N N . GLU A 1 94 ? -4.642 10.535 5.113 1.00 85.06 94 GLU A N 1
ATOM 752 C CA . GLU A 1 94 ? -3.491 9.986 5.841 1.00 85.06 94 GLU A CA 1
ATOM 753 C C . GLU A 1 94 ? -2.963 8.719 5.160 1.00 85.06 94 GLU A C 1
ATOM 755 O O . GLU A 1 94 ? -1.753 8.542 5.027 1.00 85.06 94 GLU A O 1
ATOM 760 N N . MET A 1 95 ? -3.862 7.860 4.668 1.00 84.00 95 MET A N 1
ATOM 761 C CA . MET A 1 95 ? -3.473 6.669 3.917 1.00 84.00 95 MET A CA 1
ATOM 762 C C . MET A 1 95 ? -2.765 7.043 2.610 1.00 84.00 95 MET A C 1
ATOM 764 O O . MET A 1 95 ? -1.716 6.484 2.304 1.00 84.00 95 MET A O 1
ATOM 768 N N . ASP A 1 96 ? -3.275 8.037 1.884 1.00 82.50 96 ASP A N 1
ATOM 769 C CA . ASP A 1 96 ? -2.635 8.571 0.681 1.00 82.50 96 ASP A CA 1
ATOM 770 C C . ASP A 1 96 ? -1.246 9.141 0.974 1.00 82.50 96 ASP A C 1
ATOM 772 O O . ASP A 1 96 ? -0.310 8.900 0.218 1.00 82.50 96 ASP A O 1
ATOM 776 N N . SER A 1 97 ? -1.086 9.871 2.079 1.00 81.75 97 SER A N 1
ATOM 777 C CA . SER A 1 97 ? 0.199 10.434 2.507 1.00 81.75 97 SER A CA 1
ATOM 778 C C . SER A 1 97 ? 1.235 9.343 2.800 1.00 81.75 97 SER A C 1
ATOM 780 O O . SER A 1 97 ? 2.360 9.398 2.301 1.00 81.75 97 SER A O 1
ATOM 782 N N . ILE A 1 98 ? 0.853 8.301 3.548 1.00 80.12 98 ILE A N 1
ATOM 783 C CA . ILE A 1 98 ? 1.755 7.181 3.847 1.00 80.12 98 ILE A CA 1
ATOM 784 C C . ILE A 1 98 ? 2.096 6.398 2.583 1.00 80.12 98 ILE A C 1
ATOM 786 O O . ILE A 1 98 ? 3.268 6.118 2.332 1.00 80.12 98 ILE A O 1
ATOM 790 N N . LEU A 1 99 ? 1.090 6.037 1.787 1.00 78.56 99 LEU A N 1
ATOM 791 C CA . LEU A 1 99 ? 1.307 5.222 0.601 1.00 78.56 99 LEU A CA 1
ATOM 792 C C . LEU A 1 99 ? 2.101 5.998 -0.456 1.00 78.56 99 LEU A C 1
ATOM 794 O O . LEU A 1 99 ? 3.089 5.474 -0.955 1.00 78.56 99 LEU A O 1
ATOM 798 N N . SER A 1 100 ? 1.787 7.267 -0.721 1.00 76.62 100 SER A N 1
ATOM 799 C CA . SER A 1 100 ? 2.622 8.097 -1.602 1.00 76.62 100 SER A CA 1
ATOM 800 C C . SER A 1 100 ? 4.053 8.240 -1.071 1.00 76.62 100 SER A C 1
ATOM 802 O O . SER A 1 100 ? 4.995 8.162 -1.853 1.00 76.62 100 SER A O 1
ATOM 804 N N . GLY A 1 101 ? 4.260 8.352 0.245 1.00 75.06 101 GLY A N 1
ATOM 805 C CA . GLY A 1 101 ? 5.597 8.334 0.846 1.00 75.06 101 GLY A CA 1
ATOM 806 C C . GLY A 1 101 ? 6.365 7.032 0.581 1.00 75.06 101 GLY A C 1
ATOM 807 O O . GLY A 1 101 ? 7.538 7.070 0.207 1.00 75.06 101 GLY A O 1
ATOM 808 N N . LEU A 1 102 ? 5.698 5.883 0.718 1.00 73.69 102 LEU A N 1
ATOM 809 C CA . LEU A 1 102 ? 6.275 4.560 0.449 1.00 73.69 102 LEU A CA 1
ATOM 810 C C . LEU A 1 102 ? 6.556 4.337 -1.043 1.00 73.69 102 LEU A C 1
ATOM 812 O O . LEU A 1 102 ? 7.566 3.737 -1.409 1.00 73.69 102 LEU A O 1
ATOM 816 N N . PHE A 1 103 ? 5.697 4.875 -1.905 1.00 72.44 103 PHE A N 1
ATOM 817 C CA . PHE A 1 103 ? 5.763 4.740 -3.356 1.00 72.44 103 PHE A CA 1
ATOM 818 C C . PHE A 1 103 ? 6.351 5.984 -4.051 1.00 72.44 103 PHE A C 1
ATOM 820 O O . PHE A 1 103 ? 6.031 6.265 -5.200 1.00 72.44 103 PHE A O 1
ATOM 827 N N . LYS A 1 104 ? 7.251 6.722 -3.380 1.00 72.50 104 LYS A N 1
ATOM 828 C CA . LYS A 1 104 ? 8.045 7.840 -3.948 1.00 72.50 104 LYS A CA 1
ATOM 829 C C . LYS A 1 104 ? 7.225 8.946 -4.650 1.00 72.50 104 LYS A C 1
ATOM 831 O O . LYS A 1 104 ? 7.701 9.570 -5.594 1.00 72.50 104 LYS A O 1
ATOM 836 N N . GLY A 1 105 ? 6.028 9.240 -4.156 1.00 65.69 105 GLY A N 1
ATOM 837 C CA . GLY A 1 105 ? 5.149 10.297 -4.662 1.00 65.69 105 GLY A CA 1
ATOM 838 C C . GLY A 1 105 ? 4.217 9.858 -5.789 1.00 65.69 105 GLY A C 1
ATOM 839 O O . GLY A 1 105 ? 3.507 10.701 -6.333 1.00 65.69 105 GLY A O 1
ATOM 840 N N . GLU A 1 106 ? 4.192 8.570 -6.133 1.00 68.38 106 GLU A N 1
ATOM 841 C CA . GLU A 1 106 ? 3.226 8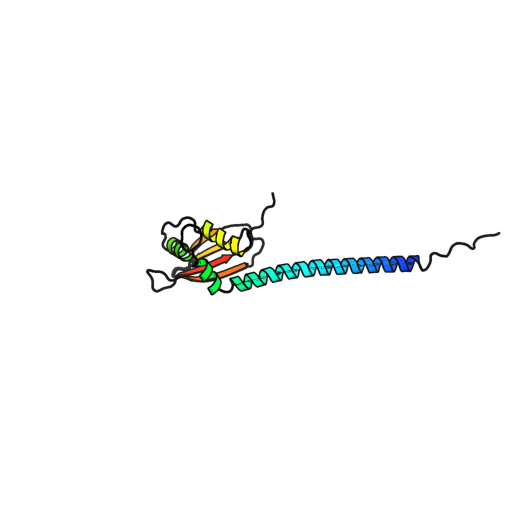.041 -7.091 1.00 68.38 106 GLU A CA 1
ATOM 842 C C . GLU A 1 106 ? 1.834 7.930 -6.460 1.00 68.38 106 GLU A C 1
ATOM 844 O O . GLU A 1 106 ? 1.673 7.550 -5.295 1.00 68.38 106 GLU A O 1
ATOM 849 N N . GLU A 1 107 ? 0.808 8.268 -7.241 1.00 72.31 107 GLU A N 1
ATOM 850 C CA . GLU A 1 107 ? -0.567 7.984 -6.854 1.00 72.31 107 GLU A CA 1
ATOM 851 C C . GLU A 1 107 ? -0.797 6.474 -6.933 1.00 72.31 107 GLU A C 1
ATOM 853 O O . GLU A 1 107 ? -0.532 5.843 -7.954 1.00 72.31 107 GLU A O 1
ATOM 858 N N . VAL A 1 108 ? -1.300 5.883 -5.854 1.00 74.19 108 VAL A N 1
ATOM 859 C CA . VAL A 1 108 ? -1.513 4.438 -5.747 1.00 74.19 108 VAL A CA 1
ATOM 860 C C . VAL A 1 108 ? -2.960 4.133 -5.416 1.00 74.19 108 VAL A C 1
ATOM 862 O O . VAL A 1 108 ? -3.599 4.817 -4.614 1.00 74.19 108 VAL A O 1
ATOM 865 N N . CYS A 1 109 ? -3.476 3.080 -6.042 1.00 80.69 109 CYS A N 1
ATOM 866 C CA . CYS A 1 109 ? -4.818 2.587 -5.774 1.00 80.69 109 CYS A CA 1
ATOM 867 C C . CYS A 1 109 ? -4.786 1.727 -4.525 1.00 80.69 109 CYS A C 1
ATOM 869 O O . CYS A 1 109 ? -3.876 0.920 -4.365 1.00 80.69 109 CYS A O 1
ATOM 871 N N . TRP A 1 110 ? -5.786 1.839 -3.653 1.00 84.44 110 TRP A N 1
ATOM 872 C CA . TRP A 1 110 ? -5.812 1.029 -2.438 1.00 84.44 110 TRP A CA 1
ATOM 873 C C . TRP A 1 110 ? -7.228 0.786 -1.923 1.00 84.44 110 TRP A C 1
ATOM 875 O O . TRP A 1 110 ? -8.148 1.574 -2.139 1.00 84.44 110 TRP A O 1
ATOM 885 N N . ARG A 1 111 ? -7.417 -0.339 -1.230 1.00 86.69 111 ARG A N 1
ATOM 886 C CA . ARG A 1 111 ? -8.684 -0.729 -0.598 1.00 86.69 111 ARG A CA 1
ATOM 887 C C . ARG A 1 111 ? -8.426 -1.303 0.789 1.00 86.69 111 ARG A C 1
ATOM 889 O O . ARG A 1 111 ? -7.586 -2.186 0.942 1.00 86.69 111 ARG A O 1
ATOM 896 N N . ILE A 1 112 ? -9.180 -0.835 1.782 1.00 86.88 112 ILE A N 1
ATOM 897 C CA . ILE A 1 112 ? -9.131 -1.318 3.166 1.00 86.88 112 ILE A CA 1
ATOM 898 C C . ILE A 1 112 ? -10.396 -2.119 3.451 1.00 86.88 112 ILE A C 1
ATOM 900 O O . ILE A 1 112 ? -11.503 -1.576 3.481 1.00 86.88 112 ILE A O 1
ATOM 904 N N . TYR A 1 113 ? -10.222 -3.407 3.717 1.00 86.31 113 TYR A N 1
ATOM 905 C CA . TYR A 1 113 ? -11.284 -4.304 4.148 1.00 86.31 113 TYR A CA 1
ATOM 906 C C . TYR A 1 113 ? -11.123 -4.642 5.625 1.00 86.31 113 TYR A C 1
ATOM 908 O O . TYR A 1 113 ? -10.035 -4.999 6.058 1.00 86.31 113 TYR A O 1
ATOM 916 N N . ALA A 1 114 ? -12.213 -4.608 6.377 1.00 86.44 114 ALA A N 1
ATOM 917 C CA . ALA A 1 114 ? -12.333 -5.272 7.666 1.00 86.44 114 ALA A CA 1
ATOM 918 C C . ALA A 1 114 ? -13.046 -6.614 7.488 1.00 86.44 114 ALA A C 1
ATOM 920 O O . ALA A 1 114 ? -13.965 -6.728 6.674 1.00 86.44 114 ALA A O 1
ATOM 921 N N . TYR A 1 115 ? -12.649 -7.610 8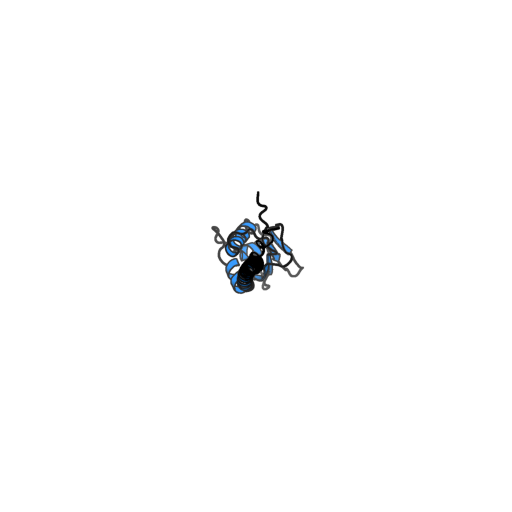.270 1.00 82.81 115 TYR A N 1
ATOM 922 C CA . TYR A 1 115 ? -13.294 -8.917 8.335 1.00 82.81 115 TYR A CA 1
ATOM 923 C C . TYR A 1 115 ? -13.887 -9.128 9.736 1.00 82.81 115 TYR A C 1
ATOM 925 O O . TYR A 1 115 ? -13.238 -9.762 10.571 1.00 82.81 115 TYR A O 1
ATOM 933 N N . PRO A 1 116 ? -15.070 -8.552 10.035 1.00 75.75 116 PRO A N 1
ATOM 934 C CA . PRO A 1 116 ? -15.863 -8.970 11.191 1.00 75.75 116 PRO A CA 1
ATOM 935 C C . PRO A 1 116 ? -16.290 -10.442 11.086 1.00 75.75 116 PRO A C 1
ATOM 937 O O . PRO A 1 116 ? -16.220 -11.042 10.012 1.00 75.75 116 PRO A O 1
ATOM 940 N N . GLU A 1 117 ? -16.808 -11.007 12.181 1.00 69.94 117 GLU A N 1
ATOM 941 C CA . GLU A 1 117 ? -17.331 -12.385 12.204 1.00 69.94 117 GLU A CA 1
ATOM 942 C C . GLU A 1 117 ? -18.389 -12.652 11.114 1.00 69.94 117 GLU A C 1
ATOM 944 O O . GLU A 1 117 ? -18.487 -13.760 10.594 1.00 69.94 117 GLU A O 1
ATOM 949 N N . GLU A 1 118 ? -19.134 -11.619 10.711 1.00 66.56 118 GLU A N 1
ATOM 950 C CA . GLU A 1 118 ? -20.222 -11.698 9.728 1.00 66.56 118 GLU A CA 1
ATOM 951 C C . GLU A 1 118 ? -19.776 -11.550 8.257 1.00 66.56 118 GLU A C 1
ATOM 953 O O . GLU A 1 118 ? -20.612 -11.559 7.352 1.00 66.56 118 GLU A O 1
ATOM 958 N N . GLY A 1 119 ? -18.473 -11.419 7.974 1.00 77.44 119 GLY A N 1
ATOM 959 C CA . GLY A 1 119 ? -17.950 -11.394 6.603 1.00 77.44 119 GLY A CA 1
ATOM 960 C C . GLY A 1 119 ? -17.010 -10.227 6.318 1.00 77.44 119 GLY A C 1
ATOM 961 O O . GLY A 1 119 ? -16.219 -9.836 7.162 1.00 77.44 119 GLY A O 1
ATOM 962 N N . ARG A 1 120 ? -17.038 -9.684 5.093 1.00 84.81 120 ARG A N 1
ATOM 963 C CA . ARG A 1 120 ? -16.109 -8.633 4.631 1.00 84.81 120 ARG A CA 1
ATOM 964 C C . ARG A 1 120 ? -16.813 -7.278 4.524 1.00 84.81 120 ARG A C 1
ATOM 966 O O . ARG A 1 120 ? -17.721 -7.132 3.710 1.00 84.81 120 ARG A O 1
ATOM 973 N N . LYS A 1 121 ? -16.323 -6.265 5.243 1.00 87.00 121 LYS A N 1
ATOM 974 C CA . LYS A 1 121 ? -16.776 -4.861 5.185 1.00 87.00 121 LYS A CA 1
ATOM 975 C C . LYS A 1 121 ? -15.695 -3.991 4.533 1.00 87.00 121 LYS A C 1
ATOM 977 O O . LYS A 1 121 ? -14.556 -3.983 4.990 1.00 87.00 121 LYS A O 1
ATOM 982 N N . LEU A 1 122 ? -16.022 -3.261 3.465 1.00 86.88 122 LEU A N 1
ATOM 983 C CA . LEU A 1 122 ? -15.122 -2.246 2.899 1.00 86.88 122 LEU A CA 1
ATOM 984 C C . LEU A 1 122 ? -15.176 -0.995 3.789 1.00 86.88 122 LEU A C 1
ATOM 986 O O . LEU A 1 122 ? -16.257 -0.456 4.009 1.00 86.88 122 LEU A O 1
ATOM 990 N N . LEU A 1 123 ? -14.031 -0.555 4.315 1.00 86.50 123 LEU A N 1
ATOM 991 C CA . LEU A 1 123 ? -13.952 0.609 5.204 1.00 86.50 123 LEU A CA 1
ATOM 992 C C . LEU A 1 123 ? -13.597 1.887 4.448 1.00 86.50 123 LEU A C 1
ATOM 994 O O . LEU A 1 123 ? -14.177 2.941 4.694 1.00 86.50 123 LEU A O 1
ATOM 998 N N . ALA A 1 124 ? -12.621 1.819 3.551 1.00 86.75 124 ALA A N 1
ATOM 999 C CA . ALA A 1 124 ? -12.183 2.949 2.743 1.00 86.75 124 ALA A CA 1
ATOM 1000 C C . ALA A 1 124 ? -11.511 2.433 1.473 1.00 86.75 124 ALA A C 1
ATOM 1002 O O . ALA A 1 124 ? -10.979 1.319 1.456 1.00 86.75 124 ALA A O 1
ATOM 1003 N N . HIS A 1 125 ? -11.540 3.235 0.419 1.00 86.81 125 HIS A N 1
ATOM 1004 C CA . HIS A 1 125 ? -10.850 2.929 -0.820 1.00 86.81 125 HIS A CA 1
ATOM 1005 C C . HIS A 1 125 ? -10.482 4.212 -1.548 1.00 86.81 125 HIS A C 1
ATOM 1007 O O . HIS A 1 125 ? -11.153 5.232 -1.402 1.00 86.81 125 HIS A O 1
ATOM 1013 N N . ARG A 1 126 ? -9.452 4.107 -2.379 1.00 83.06 126 ARG A N 1
ATOM 1014 C CA . ARG A 1 126 ? -9.161 5.052 -3.443 1.00 83.06 126 ARG A CA 1
ATOM 1015 C C . ARG A 1 126 ? -9.205 4.295 -4.759 1.00 83.06 126 ARG A C 1
ATOM 1017 O O . ARG A 1 126 ? -8.386 3.407 -5.005 1.00 83.06 126 ARG A O 1
ATOM 1024 N N . ASP A 1 127 ? -10.201 4.622 -5.574 1.00 75.62 127 ASP A N 1
ATOM 1025 C CA . ASP A 1 127 ? -10.312 4.064 -6.914 1.00 75.62 127 ASP A CA 1
ATOM 1026 C C . ASP A 1 127 ? -9.430 4.852 -7.877 1.00 75.62 127 ASP A C 1
ATOM 1028 O O . ASP A 1 127 ? -9.465 6.080 -7.931 1.00 75.62 127 ASP A O 1
ATOM 1032 N N . CYS A 1 128 ? -8.674 4.122 -8.682 1.00 70.25 128 CYS A N 1
ATOM 1033 C CA . CYS A 1 128 ? -7.986 4.653 -9.844 1.00 70.25 128 CYS A CA 1
ATOM 1034 C C . CYS A 1 128 ? -7.954 3.592 -10.943 1.00 70.25 128 CYS A C 1
ATOM 1036 O O . CYS A 1 128 ? -8.305 2.429 -10.723 1.00 70.25 128 CYS A O 1
ATOM 1038 N N . ARG A 1 129 ? -7.592 4.011 -12.161 1.00 62.94 129 ARG A N 1
ATOM 1039 C CA . ARG A 1 129 ? -7.385 3.086 -13.276 1.00 62.94 129 ARG A CA 1
ATOM 1040 C C . ARG A 1 129 ? -6.120 2.281 -12.999 1.00 62.94 129 ARG A C 1
ATOM 1042 O O . ARG A 1 129 ? -5.018 2.795 -13.167 1.00 62.94 129 ARG A O 1
ATOM 1049 N N . THR A 1 130 ? -6.304 1.049 -12.546 1.00 57.28 130 THR A N 1
ATOM 1050 C CA . THR A 1 130 ? -5.227 0.077 -12.375 1.00 57.28 130 THR A CA 1
ATOM 1051 C C . THR A 1 130 ? -4.781 -0.424 -13.742 1.00 57.28 130 THR A C 1
ATOM 1053 O O . THR A 1 130 ? -5.613 -0.770 -14.582 1.00 57.28 130 THR A O 1
ATOM 1056 N N . VAL A 1 131 ? -3.469 -0.421 -13.970 1.00 53.56 131 VAL A N 1
ATOM 1057 C CA . VAL A 1 131 ? -2.847 -0.884 -15.221 1.00 53.56 131 VAL A CA 1
ATOM 1058 C C . VAL A 1 131 ? -2.635 -2.407 -15.213 1.00 53.56 131 VAL A C 1
ATOM 1060 O O . VAL A 1 131 ? -2.531 -3.006 -16.279 1.00 53.56 131 VAL A O 1
ATOM 1063 N N . GLU A 1 132 ? -2.640 -3.041 -14.036 1.00 53.81 132 GLU A N 1
ATOM 1064 C CA . GLU A 1 132 ? -2.353 -4.469 -13.847 1.00 53.81 132 GLU A CA 1
ATOM 1065 C C . GLU A 1 132 ? -3.357 -5.142 -12.889 1.00 53.81 132 GLU A C 1
ATOM 1067 O O . GLU A 1 132 ? -3.985 -4.474 -12.062 1.00 53.81 132 GLU A O 1
ATOM 1072 N N . ASP A 1 133 ? -3.532 -6.462 -13.045 1.00 53.25 133 ASP A N 1
ATOM 1073 C CA . ASP A 1 133 ? -4.479 -7.293 -12.279 1.00 53.25 133 ASP A CA 1
ATOM 1074 C C . ASP A 1 133 ? -3.871 -7.892 -10.991 1.00 53.25 133 ASP A C 1
ATOM 1076 O O . ASP A 1 133 ? -4.613 -8.318 -10.100 1.00 53.25 133 ASP A O 1
ATOM 1080 N N . GLU A 1 134 ? -2.538 -7.937 -10.869 1.00 60.03 134 GLU A N 1
ATOM 1081 C CA . GLU A 1 134 ? -1.854 -8.478 -9.688 1.00 60.03 134 GLU A CA 1
ATOM 1082 C C . GLU A 1 134 ? -1.616 -7.389 -8.629 1.00 60.03 134 GLU A C 1
ATOM 1084 O O . GLU A 1 134 ? -1.103 -6.317 -8.947 1.00 60.03 134 GLU A O 1
ATOM 1089 N N . PRO A 1 135 ? -1.979 -7.630 -7.354 1.00 64.50 135 PRO A N 1
ATOM 1090 C CA . PRO A 1 135 ? -1.815 -6.627 -6.319 1.00 64.50 135 PRO A CA 1
ATOM 1091 C C . PRO A 1 135 ? -0.349 -6.449 -5.917 1.00 64.50 135 PRO A C 1
ATOM 1093 O O . PRO A 1 135 ? 0.263 -7.369 -5.383 1.00 64.50 135 PRO A O 1
ATOM 1096 N N . LEU A 1 136 ? 0.161 -5.222 -6.070 1.00 67.00 136 LEU A N 1
ATOM 1097 C CA . LEU A 1 136 ? 1.461 -4.774 -5.548 1.00 67.00 136 LEU A CA 1
ATOM 1098 C C . LEU A 1 136 ? 1.597 -4.978 -4.033 1.00 67.00 136 LEU A C 1
ATOM 1100 O O . LEU A 1 136 ? 2.695 -5.162 -3.516 1.00 67.00 136 LEU A O 1
ATOM 1104 N N . LEU A 1 137 ? 0.482 -4.898 -3.303 1.00 72.19 137 LEU A N 1
ATOM 1105 C CA . LEU A 1 137 ? 0.445 -5.175 -1.873 1.00 72.19 137 LEU A CA 1
ATOM 1106 C C . LEU A 1 137 ? -0.850 -5.872 -1.498 1.00 72.19 137 LEU A C 1
ATOM 1108 O O . LEU A 1 137 ? -1.941 -5.433 -1.859 1.00 72.19 137 LEU A O 1
ATOM 1112 N N . ASP A 1 138 ? -0.722 -6.905 -0.681 1.00 76.75 138 ASP A N 1
ATOM 1113 C CA . ASP A 1 138 ? -1.841 -7.563 -0.031 1.00 76.75 138 ASP A CA 1
ATOM 1114 C C . ASP A 1 138 ? -1.471 -7.894 1.416 1.00 76.75 138 ASP A C 1
ATOM 1116 O O . ASP A 1 138 ? -1.004 -8.986 1.745 1.00 76.75 138 ASP A O 1
ATOM 1120 N N . ALA A 1 139 ? -1.625 -6.898 2.285 1.00 74.88 139 ALA A N 1
ATOM 1121 C CA . ALA A 1 139 ? -1.242 -6.998 3.684 1.00 74.88 139 ALA A CA 1
ATOM 1122 C C . ALA A 1 139 ? -2.454 -7.354 4.546 1.00 74.88 139 ALA A C 1
ATOM 1124 O O . ALA A 1 139 ? -3.481 -6.671 4.509 1.00 74.88 139 ALA A O 1
ATOM 1125 N N . LYS A 1 140 ? -2.322 -8.394 5.375 1.00 78.50 140 LYS A N 1
ATOM 1126 C CA . LYS A 1 140 ? -3.325 -8.789 6.371 1.00 78.50 140 LYS A CA 1
ATOM 1127 C C . LYS A 1 140 ? -2.804 -8.494 7.771 1.00 78.50 140 LYS A C 1
ATOM 1129 O O . LYS A 1 140 ? -1.766 -9.003 8.169 1.00 78.50 140 LYS A O 1
ATOM 1134 N N . ILE A 1 141 ? -3.548 -7.703 8.529 1.00 77.31 141 ILE A N 1
ATOM 1135 C CA . ILE A 1 141 ? -3.154 -7.190 9.837 1.00 77.31 141 ILE A CA 1
ATOM 1136 C C . ILE A 1 141 ? -4.245 -7.482 10.861 1.00 77.31 141 ILE A C 1
ATOM 1138 O O . ILE A 1 141 ? -5.426 -7.291 10.593 1.00 77.31 141 ILE A O 1
ATOM 1142 N N . ASN A 1 142 ? -3.839 -7.896 12.059 1.00 79.75 142 ASN A N 1
ATOM 1143 C CA . ASN A 1 142 ? -4.733 -8.055 13.199 1.00 79.75 142 ASN A CA 1
ATOM 1144 C C . ASN A 1 142 ? -4.623 -6.813 14.094 1.00 79.75 142 ASN A C 1
ATOM 1146 O O . ASN A 1 142 ? -3.590 -6.580 14.728 1.00 79.75 142 ASN A O 1
ATOM 1150 N N . LEU A 1 143 ? -5.678 -6.001 14.141 1.00 78.19 143 LEU A N 1
ATOM 1151 C CA . LEU A 1 143 ? -5.760 -4.834 15.012 1.00 78.19 143 LEU A CA 1
ATOM 1152 C C . LEU A 1 143 ? -6.447 -5.213 16.331 1.00 78.19 143 LEU A C 1
ATOM 1154 O O . LEU A 1 143 ? -7.567 -5.720 16.299 1.00 78.19 143 LEU A O 1
ATOM 1158 N N . PRO A 1 144 ? -5.823 -4.978 17.496 1.00 69.62 144 PRO A N 1
ATOM 1159 C CA . PRO A 1 144 ? -6.493 -5.202 18.769 1.00 69.62 144 PRO A CA 1
ATOM 1160 C C . PRO A 1 144 ? -7.648 -4.205 18.925 1.00 69.62 144 PRO A C 1
ATOM 1162 O O . PRO A 1 144 ? -7.451 -2.997 18.794 1.00 69.62 144 PRO A O 1
ATOM 1165 N N . LEU A 1 145 ? -8.850 -4.703 19.211 1.00 71.12 145 LEU A N 1
ATOM 1166 C CA . LEU A 1 145 ? -9.993 -3.864 19.562 1.00 71.12 145 LEU A CA 1
ATOM 1167 C C . LEU A 1 145 ? -9.908 -3.508 21.050 1.00 71.12 145 LEU A C 1
ATOM 1169 O O . LEU A 1 145 ? -9.692 -4.380 21.885 1.00 71.12 145 LEU A O 1
ATOM 1173 N N . GLN A 1 146 ? -10.101 -2.237 21.416 1.00 63.94 146 GLN A N 1
ATOM 1174 C CA . GLN A 1 146 ? -10.058 -1.840 22.834 1.00 63.94 146 GLN A CA 1
ATOM 1175 C C . GLN A 1 146 ? -11.205 -2.451 23.659 1.00 63.94 146 GLN A C 1
ATOM 1177 O O . GLN A 1 146 ? -11.081 -2.587 24.874 1.00 63.94 146 GLN A O 1
ATOM 1182 N N . GLN A 1 147 ? -12.321 -2.805 23.012 1.00 62.69 147 GLN A N 1
ATOM 1183 C CA . GLN A 1 147 ? -13.536 -3.296 23.672 1.00 62.69 147 GLN A CA 1
ATOM 1184 C C . GLN A 1 147 ? -13.800 -4.799 23.481 1.00 62.69 147 GLN A C 1
ATOM 1186 O O . GLN A 1 147 ? -14.665 -5.337 24.167 1.00 62.69 147 GLN A O 1
ATOM 1191 N N . SER A 1 148 ? -13.061 -5.490 22.606 1.00 58.59 148 SER A N 1
ATOM 1192 C CA . SER A 1 148 ? -13.242 -6.924 22.338 1.00 58.59 148 SER A CA 1
ATOM 1193 C C . SER A 1 148 ? -11.941 -7.697 22.551 1.00 58.59 148 SER A C 1
ATOM 1195 O O . SER A 1 148 ? -10.853 -7.168 22.340 1.00 58.59 148 SER A O 1
ATOM 1197 N N . ARG A 1 149 ? -12.049 -8.965 22.971 1.00 59.53 149 ARG A N 1
ATOM 1198 C CA . ARG A 1 149 ? -10.898 -9.886 23.017 1.00 59.53 149 ARG A CA 1
ATOM 1199 C C . ARG A 1 149 ? -10.4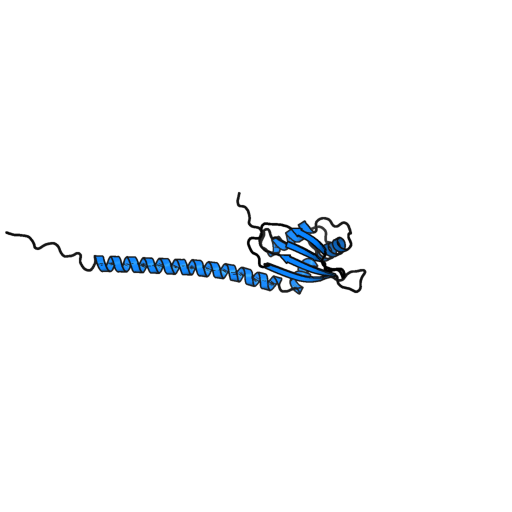22 -10.277 21.621 1.00 59.53 149 ARG A C 1
ATOM 1201 O O . ARG A 1 149 ? -9.269 -10.680 21.476 1.00 59.53 149 ARG A O 1
ATOM 1208 N N . ASP A 1 150 ? -11.291 -10.144 20.627 1.00 68.25 150 ASP A N 1
ATOM 1209 C CA . ASP A 1 150 ? -11.004 -10.546 19.262 1.00 68.25 150 ASP A CA 1
ATOM 1210 C C . ASP A 1 150 ? -10.358 -9.396 18.495 1.00 68.25 150 ASP A C 1
ATOM 1212 O O . ASP A 1 150 ? -10.790 -8.241 18.554 1.00 68.25 150 ASP A O 1
ATOM 1216 N N . ALA A 1 151 ? -9.271 -9.711 17.794 1.00 75.88 151 ALA A N 1
ATOM 1217 C CA . ALA A 1 151 ? -8.592 -8.747 16.950 1.00 75.88 151 ALA A CA 1
ATOM 1218 C C . ALA A 1 151 ? -9.382 -8.550 15.651 1.00 75.88 151 ALA A C 1
ATOM 1220 O O . ALA A 1 151 ? -9.749 -9.514 14.978 1.00 75.88 151 ALA A O 1
ATOM 1221 N N . LEU A 1 152 ? -9.593 -7.294 15.265 1.00 80.56 152 LEU A N 1
ATOM 1222 C CA . LEU A 1 152 ? -10.143 -6.947 13.967 1.00 80.56 152 LEU A CA 1
ATOM 1223 C C . LEU A 1 152 ? -9.125 -7.301 12.886 1.00 80.56 152 LEU A C 1
ATOM 1225 O O . LEU A 1 152 ? -8.048 -6.709 12.803 1.00 80.56 152 LEU A O 1
ATOM 1229 N N . VAL A 1 153 ? -9.483 -8.249 12.030 1.00 82.88 153 VAL A N 1
ATOM 1230 C CA . VAL A 1 153 ? -8.675 -8.594 10.866 1.00 82.88 153 VAL A CA 1
ATOM 1231 C C . VAL A 1 153 ? -8.922 -7.555 9.777 1.00 82.88 153 VAL A C 1
ATOM 1233 O O . VAL A 1 153 ? -10.031 -7.424 9.259 1.00 82.88 153 VAL A O 1
ATOM 1236 N N . VAL A 1 154 ? -7.879 -6.828 9.404 1.00 82.44 154 VAL A N 1
ATOM 1237 C CA . VAL A 1 154 ? -7.891 -5.812 8.356 1.00 82.44 154 VAL A CA 1
ATOM 1238 C C . VAL A 1 154 ? -7.015 -6.282 7.206 1.00 82.44 154 VAL A C 1
ATOM 1240 O O . VAL A 1 154 ? -5.918 -6.786 7.421 1.00 82.44 154 VAL A O 1
ATOM 1243 N N . ARG A 1 155 ? -7.488 -6.129 5.972 1.00 82.56 155 ARG A N 1
ATOM 1244 C CA . ARG A 1 155 ? -6.717 -6.406 4.759 1.00 82.56 155 ARG A CA 1
ATOM 1245 C C . ARG A 1 155 ? -6.602 -5.133 3.944 1.00 82.56 155 ARG A C 1
ATOM 1247 O O . ARG A 1 155 ? -7.625 -4.537 3.603 1.00 82.56 155 ARG A O 1
ATOM 1254 N N . ILE A 1 156 ? -5.378 -4.733 3.645 1.00 80.31 156 ILE A N 1
ATOM 1255 C CA . ILE A 1 156 ? -5.069 -3.574 2.816 1.00 80.31 156 ILE A CA 1
ATOM 1256 C C . ILE A 1 156 ? -4.525 -4.111 1.502 1.00 80.31 156 ILE A C 1
ATOM 1258 O O . ILE A 1 156 ? -3.512 -4.805 1.488 1.00 80.31 156 ILE A O 1
ATOM 1262 N N . VAL A 1 157 ? -5.234 -3.813 0.418 1.00 76.88 157 VAL A N 1
ATOM 1263 C CA . VAL A 1 157 ? -4.879 -4.261 -0.928 1.00 76.88 157 VAL A CA 1
ATOM 1264 C C . VAL A 1 157 ? -4.510 -3.044 -1.760 1.00 76.88 157 VAL A C 1
ATOM 1266 O O . VAL A 1 157 ? -5.346 -2.154 -1.918 1.00 76.88 157 VAL A O 1
ATOM 1269 N N . VAL A 1 158 ? -3.296 -3.020 -2.303 1.00 75.62 158 VAL A N 1
ATOM 1270 C CA . VAL A 1 158 ? -2.830 -2.043 -3.296 1.00 75.62 158 VAL A CA 1
ATOM 1271 C C . VAL A 1 158 ? -2.775 -2.773 -4.636 1.00 75.62 158 VAL A C 1
ATOM 1273 O O . VAL A 1 158 ? -1.821 -3.506 -4.879 1.00 75.62 158 VAL A O 1
ATOM 1276 N N . PRO A 1 159 ? -3.810 -2.662 -5.488 1.00 65.06 159 PRO A N 1
ATOM 1277 C CA . PRO A 1 159 ? -3.850 -3.381 -6.757 1.00 65.06 159 PRO A CA 1
ATOM 1278 C C . PRO A 1 159 ? -2.852 -2.865 -7.806 1.00 65.06 159 PRO A C 1
ATOM 1280 O O . PRO A 1 159 ? -2.625 -3.556 -8.782 1.00 65.06 159 PRO A O 1
ATOM 1283 N N . GLY A 1 160 ? -2.290 -1.661 -7.656 1.00 66.38 160 GLY A N 1
ATOM 1284 C CA . GLY A 1 160 ? -1.429 -1.071 -8.682 1.00 66.38 160 GLY A CA 1
ATOM 1285 C C . GLY A 1 160 ? -1.156 0.420 -8.480 1.00 66.38 160 GLY A C 1
ATOM 1286 O O . GLY A 1 160 ? -1.743 1.063 -7.602 1.00 66.38 160 GLY A O 1
ATOM 1287 N N . TYR A 1 161 ? -0.299 0.971 -9.338 1.00 62.59 161 TYR A N 1
ATOM 1288 C CA . TYR A 1 161 ? -0.113 2.414 -9.498 1.00 62.59 161 TYR A CA 1
ATOM 1289 C C . TYR A 1 161 ? -1.275 3.029 -10.286 1.00 62.59 161 TYR A C 1
ATOM 1291 O O . TYR A 1 161 ? -1.862 2.388 -11.165 1.00 62.59 161 TYR A O 1
ATOM 1299 N N . ALA A 1 162 ? -1.606 4.282 -9.986 1.00 61.47 162 ALA A N 1
ATOM 1300 C CA . ALA A 1 162 ? -2.504 5.071 -10.809 1.00 61.47 162 ALA A CA 1
ATOM 1301 C C . ALA A 1 162 ? -1.743 5.531 -12.055 1.00 61.47 162 ALA A C 1
ATOM 1303 O O . ALA A 1 162 ? -0.686 6.157 -11.968 1.00 61.47 162 ALA A O 1
ATOM 1304 N N . GLN A 1 163 ? -2.287 5.241 -13.233 1.00 50.59 163 GLN A N 1
ATOM 1305 C CA . GLN A 1 163 ? -1.742 5.800 -14.462 1.00 50.59 163 GLN A CA 1
ATOM 1306 C C . GLN A 1 163 ? -1.978 7.316 -14.437 1.00 50.59 163 GLN A C 1
ATOM 1308 O O . GLN A 1 163 ? -3.135 7.748 -14.480 1.00 50.59 163 GLN A O 1
ATOM 1313 N N . SER A 1 164 ? -0.914 8.126 -14.356 1.00 47.28 164 SER A N 1
ATOM 1314 C CA . SER A 1 164 ? -1.074 9.562 -14.578 1.00 47.28 164 SER A CA 1
ATOM 1315 C C . SER A 1 164 ? -1.552 9.726 -16.018 1.00 47.28 164 SER A C 1
ATOM 1317 O O . SER A 1 164 ? -0.904 9.307 -16.980 1.00 47.28 164 SER A O 1
ATOM 1319 N N . ILE A 1 165 ? -2.767 10.243 -16.178 1.00 42.97 165 ILE A N 1
ATOM 1320 C CA . ILE A 1 165 ? -3.214 10.691 -17.487 1.00 42.97 165 ILE A CA 1
ATOM 1321 C C . ILE A 1 165 ? -2.405 11.961 -17.709 1.00 42.97 165 ILE A C 1
ATOM 1323 O O . ILE A 1 165 ? -2.728 12.994 -17.133 1.00 42.97 165 ILE A O 1
ATOM 1327 N N . GLY A 1 166 ? -1.293 11.844 -18.436 1.00 40.69 166 GLY A N 1
ATOM 1328 C CA . GLY A 1 166 ? -0.561 13.009 -18.907 1.00 40.69 166 GLY A CA 1
ATOM 1329 C C . GLY A 1 166 ? -1.543 13.927 -19.627 1.00 40.69 166 GLY A C 1
ATOM 1330 O O . GLY A 1 166 ? -2.173 13.502 -20.598 1.00 40.69 166 GLY A O 1
ATOM 1331 N N . GLU A 1 167 ? -1.724 15.129 -19.086 1.00 35.12 167 GLU A N 1
ATOM 1332 C CA . GLU A 1 167 ? -2.358 16.244 -19.791 1.00 35.12 167 GLU A CA 1
ATOM 1333 C C . GLU A 1 167 ? -1.474 16.722 -20.949 1.00 35.12 167 GLU A C 1
ATOM 1335 O O . GLU A 1 167 ? -0.230 16.750 -20.784 1.0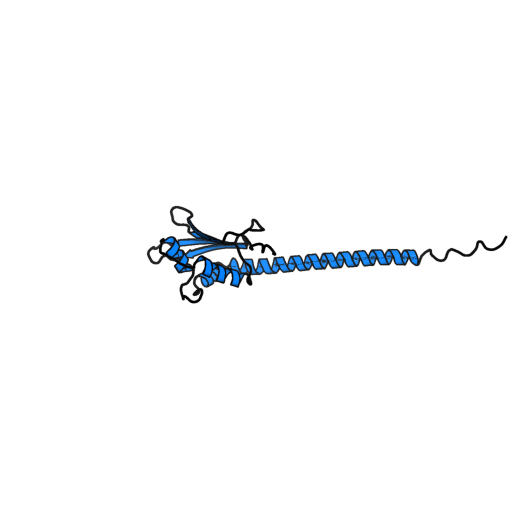0 35.12 167 GLU A O 1
#

Foldseek 3Di:
DDDPPDDDPPDVVVVVVVVVVVVVVVVVVVVVVVVVVVVVVVVVVVLVVLLVCQQPLVNVVVQQQQQFPDPRDGLLVLQLCLVVVHDHPCNVVSVQVSVCVSVVNFAFWKWKWWQDPVGIDTRDTDDAPAPDAAWSHWHWDFADDPPDPGTTIMIMTTRHTHDPPDD

Sequence (167 aa):
MSKLLQDKKGGIGDFLKDLFSVLLLILIMVMWFSIVYLVREQHVMEIEEKEMMLKDTETFLNILRSPAGSRGLNIADMIVAKHEERPVHGLEHEMDSILSGLFKGEEVCWRIYAYPEEGRKLLAHRDCRTVEDEPLLDAKINLPLQQSRDALVVRIVVPGYAQSIGE